Protein AF-A0A0G0V7P5-F1 (afdb_monomer_lite)

Structure (mmCIF, N/CA/C/O backbone):
data_AF-A0A0G0V7P5-F1
#
_entry.id   AF-A0A0G0V7P5-F1
#
loop_
_atom_site.group_PDB
_atom_site.id
_atom_site.type_symbol
_atom_site.label_atom_id
_atom_site.label_alt_id
_atom_site.label_comp_id
_atom_site.label_asym_id
_atom_site.label_entity_id
_atom_site.label_seq_id
_atom_site.pdbx_PDB_ins_code
_atom_site.Cartn_x
_atom_site.Cartn_y
_atom_site.Cartn_z
_atom_site.occupancy
_atom_site.B_iso_or_equiv
_atom_site.auth_seq_id
_atom_site.auth_comp_id
_atom_site.auth_asym_id
_atom_site.auth_atom_id
_atom_site.pdbx_PDB_model_num
ATOM 1 N N . ILE A 1 1 ? -19.545 -1.551 42.670 1.00 40.59 1 ILE A N 1
ATOM 2 C CA . ILE A 1 1 ? -19.656 -2.139 41.314 1.00 40.59 1 ILE A CA 1
ATOM 3 C C . ILE A 1 1 ? -18.721 -1.338 40.419 1.00 40.59 1 ILE A C 1
ATOM 5 O O . ILE A 1 1 ? -18.988 -0.165 40.193 1.00 40.59 1 ILE A O 1
ATOM 9 N N . LEU A 1 2 ? -17.570 -1.907 40.041 1.00 37.69 2 LEU A N 1
ATOM 10 C CA . LEU A 1 2 ? -16.643 -1.259 39.111 1.00 37.69 2 LEU A CA 1
ATOM 11 C C . LEU A 1 2 ? -17.321 -1.198 37.738 1.00 37.69 2 LEU A C 1
ATOM 13 O O . LEU A 1 2 ? -17.561 -2.234 37.124 1.00 37.69 2 LEU A O 1
ATOM 17 N N . MET A 1 3 ? -17.644 0.009 37.279 1.00 42.38 3 MET A N 1
ATOM 18 C CA . MET A 1 3 ? -18.053 0.252 35.901 1.00 42.38 3 MET A CA 1
ATOM 19 C C . MET A 1 3 ? -16.821 0.069 35.019 1.00 42.38 3 MET A C 1
ATOM 21 O O . MET A 1 3 ? -15.973 0.952 34.909 1.00 42.38 3 MET A O 1
ATOM 25 N N . THR A 1 4 ? -16.691 -1.117 34.436 1.00 46.28 4 THR A N 1
ATOM 26 C CA . THR A 1 4 ? -15.747 -1.374 33.359 1.00 46.28 4 THR A CA 1
ATOM 27 C C . THR A 1 4 ? -16.125 -0.478 32.184 1.00 46.28 4 THR A C 1
ATOM 29 O O . THR A 1 4 ? -17.087 -0.730 31.463 1.00 46.28 4 THR A O 1
ATOM 32 N N . LEU A 1 5 ? -15.367 0.603 31.997 1.00 45.97 5 LEU A N 1
ATOM 33 C CA . LEU A 1 5 ? -15.314 1.346 30.743 1.00 45.97 5 LEU A CA 1
ATOM 34 C C . LEU A 1 5 ? -14.822 0.379 29.659 1.00 45.97 5 LEU A C 1
ATOM 36 O O . LEU A 1 5 ? -13.620 0.269 29.408 1.00 45.97 5 LEU A O 1
ATOM 40 N N . SER A 1 6 ? -15.742 -0.365 29.035 1.00 40.84 6 SER A N 1
ATOM 41 C CA . SER A 1 6 ? -15.438 -1.098 27.811 1.00 40.84 6 SER A CA 1
ATOM 42 C C . SER A 1 6 ? -15.072 -0.047 26.774 1.00 40.84 6 SER A C 1
ATOM 44 O O . SER A 1 6 ? -15.930 0.655 26.237 1.00 40.84 6 SER A O 1
ATOM 46 N N . SER A 1 7 ? -13.775 0.133 26.561 1.00 44.12 7 SER A N 1
ATOM 47 C CA . SER A 1 7 ? -13.270 1.048 25.554 1.00 44.12 7 SER A CA 1
ATOM 48 C C . SER A 1 7 ? -13.818 0.581 24.208 1.00 44.12 7 SER A C 1
ATOM 50 O O . SER A 1 7 ? -13.454 -0.491 23.730 1.00 44.12 7 SER A O 1
ATOM 52 N N . ASN A 1 8 ? -14.726 1.364 23.624 1.00 47.66 8 ASN A N 1
ATOM 53 C CA . ASN A 1 8 ? -15.327 1.159 22.305 1.00 47.66 8 ASN A CA 1
ATOM 54 C C . ASN A 1 8 ? -14.280 1.329 21.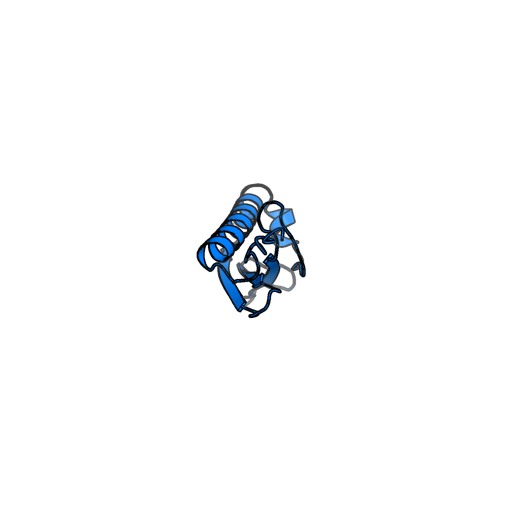181 1.00 47.66 8 ASN A C 1
ATOM 56 O O . ASN A 1 8 ? -14.466 2.112 20.260 1.00 47.66 8 ASN A O 1
ATOM 60 N N . LYS A 1 9 ? -13.161 0.599 21.225 1.00 52.66 9 LYS A N 1
ATOM 61 C CA . LYS A 1 9 ? -12.135 0.572 20.167 1.00 52.66 9 LYS A CA 1
ATOM 62 C C . LYS A 1 9 ? -12.489 -0.414 19.036 1.00 52.66 9 LYS A C 1
ATOM 64 O O . LYS A 1 9 ? -11.606 -1.008 18.438 1.00 52.66 9 LYS A O 1
ATOM 69 N N . ASN A 1 10 ? -13.781 -0.612 18.757 1.00 65.69 10 ASN A N 1
ATOM 70 C CA . ASN A 1 10 ? -14.282 -1.631 17.820 1.00 65.69 10 ASN A CA 1
ATOM 71 C C . ASN A 1 10 ? -15.004 -1.051 16.593 1.00 65.69 10 ASN A C 1
ATOM 73 O O . ASN A 1 10 ? -15.616 -1.811 15.840 1.00 65.69 10 ASN A O 1
ATOM 77 N N . SER A 1 11 ? -14.979 0.268 16.402 1.00 76.75 11 SER A N 1
ATOM 78 C CA . SER A 1 11 ? -15.599 0.928 15.253 1.00 76.75 11 SER A CA 1
ATOM 79 C C . SER A 1 11 ? -14.549 1.374 14.246 1.00 76.75 11 SER A C 1
ATOM 81 O O . SER A 1 11 ? -13.506 1.905 14.626 1.00 76.75 11 SER A O 1
ATOM 83 N N . PHE A 1 12 ? -14.869 1.199 12.967 1.00 86.38 12 PHE A N 1
ATOM 84 C CA . PHE A 1 12 ? -14.066 1.700 11.864 1.00 86.38 12 PHE A CA 1
ATOM 85 C C . PHE A 1 12 ? -13.946 3.231 11.921 1.00 86.38 12 PHE A C 1
ATOM 87 O O . PHE A 1 12 ? -14.946 3.944 11.995 1.00 86.38 12 PHE A O 1
ATOM 94 N N . ASP A 1 13 ? -12.715 3.723 11.857 1.00 89.44 13 ASP A N 1
ATOM 95 C CA . ASP A 1 13 ? -12.349 5.126 11.709 1.00 89.44 13 ASP A CA 1
ATOM 96 C C . ASP A 1 13 ? -11.728 5.311 10.324 1.00 89.44 13 ASP A C 1
ATOM 98 O O . ASP A 1 13 ? -10.581 4.944 10.054 1.00 89.44 13 ASP A O 1
ATOM 102 N N . ARG A 1 14 ? -12.511 5.925 9.436 1.00 89.94 14 ARG A N 1
ATOM 103 C CA . ARG A 1 14 ? -12.111 6.170 8.053 1.00 89.94 14 ARG A CA 1
ATOM 104 C C . ARG A 1 14 ? -10.863 7.043 7.946 1.00 89.94 14 ARG A C 1
ATOM 106 O O . ARG A 1 14 ? -10.080 6.838 7.021 1.00 89.94 14 ARG A O 1
ATOM 113 N N . ARG A 1 15 ? -10.669 8.011 8.850 1.00 91.44 15 ARG A N 1
ATOM 114 C CA . ARG A 1 15 ? -9.489 8.891 8.822 1.00 91.44 15 ARG A CA 1
ATOM 115 C C . ARG A 1 15 ? -8.239 8.086 9.127 1.00 91.44 15 ARG A C 1
ATOM 117 O O . ARG A 1 15 ? -7.295 8.140 8.352 1.00 91.44 15 ARG A O 1
ATOM 124 N N . LYS A 1 16 ? -8.292 7.270 10.179 1.00 91.44 16 LYS A N 1
ATOM 125 C CA . LYS A 1 16 ? -7.182 6.400 10.575 1.00 91.44 16 LYS A CA 1
ATOM 126 C C . LYS A 1 16 ? -6.845 5.355 9.506 1.00 91.44 16 LYS A C 1
ATOM 128 O O . LYS A 1 16 ? -5.675 5.129 9.219 1.00 91.44 16 LYS A O 1
ATOM 133 N N . ALA A 1 17 ? -7.857 4.756 8.877 1.00 92.38 17 ALA A N 1
ATOM 134 C CA . ALA A 1 17 ? -7.647 3.846 7.750 1.00 92.38 17 ALA A CA 1
ATOM 135 C C . ALA A 1 17 ? -6.959 4.553 6.569 1.00 92.38 17 ALA A C 1
ATOM 137 O O . ALA A 1 17 ? -6.034 4.011 5.970 1.00 92.38 17 ALA A O 1
ATOM 138 N N . THR A 1 18 ? -7.400 5.778 6.256 1.00 94.38 18 THR A N 1
ATOM 139 C CA . THR A 1 18 ? -6.850 6.583 5.152 1.00 94.38 18 THR A CA 1
ATOM 140 C C . THR A 1 18 ? -5.408 6.983 5.431 1.00 94.38 18 THR A C 1
ATOM 142 O O . THR A 1 18 ? -4.576 6.897 4.535 1.00 94.38 18 THR A O 1
ATOM 145 N N . GLU A 1 19 ? -5.104 7.368 6.670 1.00 95.69 19 GLU A N 1
ATOM 146 C CA . GLU A 1 19 ? -3.748 7.678 7.120 1.00 95.69 19 GLU A CA 1
ATOM 147 C C . GLU A 1 19 ? -2.822 6.465 6.970 1.00 95.69 19 GLU A C 1
ATOM 149 O O . GLU A 1 19 ? -1.765 6.587 6.361 1.00 95.69 19 GLU A O 1
ATOM 154 N N . LEU A 1 20 ? -3.251 5.273 7.410 1.00 95.19 20 LEU A N 1
ATOM 155 C CA . LEU A 1 20 ? -2.475 4.043 7.212 1.00 95.19 20 LEU A CA 1
ATOM 156 C C . LEU A 1 20 ? -2.197 3.780 5.729 1.00 95.19 20 LEU A C 1
ATOM 158 O O . LEU A 1 20 ? -1.059 3.511 5.351 1.00 95.19 20 LEU A O 1
ATOM 162 N N . GLY A 1 21 ? -3.234 3.864 4.894 1.00 95.06 21 GLY A N 1
ATOM 163 C CA . GLY A 1 21 ? -3.101 3.655 3.455 1.00 95.06 21 GLY A CA 1
ATOM 164 C C . GLY A 1 21 ? -2.148 4.660 2.808 1.00 95.06 21 GLY A C 1
ATOM 165 O O . GLY A 1 21 ? -1.342 4.279 1.962 1.00 95.06 21 GLY A O 1
ATOM 166 N N . ALA A 1 22 ? -2.201 5.926 3.235 1.00 95.06 22 ALA A N 1
ATOM 167 C CA . ALA A 1 22 ? -1.307 6.978 2.762 1.00 95.06 22 ALA A CA 1
ATOM 168 C C . ALA A 1 22 ? 0.147 6.716 3.172 1.00 95.06 22 ALA A C 1
ATOM 170 O O . ALA A 1 22 ? 1.019 6.764 2.314 1.00 95.06 22 ALA A O 1
ATOM 171 N N . VAL A 1 23 ? 0.401 6.354 4.434 1.00 95.56 23 VAL A N 1
ATOM 172 C CA . VAL A 1 23 ? 1.752 6.033 4.925 1.00 95.56 23 VAL A CA 1
ATOM 173 C C . VAL A 1 23 ? 2.362 4.869 4.143 1.00 95.56 23 VAL A C 1
ATOM 175 O O . VAL A 1 23 ? 3.498 4.962 3.685 1.00 95.56 23 VAL A O 1
ATOM 178 N N . VAL A 1 24 ? 1.607 3.785 3.938 1.00 95.12 24 VAL A N 1
ATOM 179 C CA . VAL A 1 24 ? 2.079 2.635 3.146 1.00 95.12 24 VAL A CA 1
ATOM 180 C C . VAL A 1 24 ? 2.350 3.048 1.695 1.00 95.12 24 VAL A C 1
ATOM 182 O O . VAL A 1 24 ? 3.362 2.660 1.116 1.00 95.12 24 VAL A O 1
ATOM 185 N N . MET A 1 25 ? 1.481 3.868 1.098 1.00 94.69 25 MET A N 1
ATOM 186 C CA . MET A 1 25 ? 1.687 4.366 -0.263 1.00 94.69 25 MET A CA 1
ATOM 187 C C . MET A 1 25 ? 2.926 5.269 -0.368 1.00 94.69 25 MET A C 1
ATOM 189 O O . MET A 1 25 ? 3.664 5.180 -1.345 1.00 94.69 25 MET A O 1
ATOM 193 N N . GLU A 1 26 ? 3.186 6.122 0.622 1.00 94.62 26 GLU A N 1
ATOM 194 C CA . GLU A 1 26 ? 4.383 6.968 0.683 1.00 94.62 26 GLU A CA 1
ATOM 195 C C . GLU A 1 26 ? 5.670 6.149 0.802 1.00 94.62 26 GLU A C 1
ATOM 197 O O . GLU A 1 26 ? 6.657 6.467 0.139 1.00 94.62 26 GLU A O 1
ATOM 202 N N . GLU A 1 27 ? 5.657 5.060 1.571 1.00 93.19 27 GLU A N 1
ATOM 203 C CA . GLU A 1 27 ? 6.782 4.123 1.646 1.00 93.19 27 GLU A CA 1
ATOM 204 C C . GLU A 1 27 ? 7.060 3.472 0.292 1.00 93.19 27 GLU A C 1
ATOM 206 O O . GLU A 1 27 ? 8.208 3.436 -0.147 1.00 93.19 27 GLU A O 1
ATOM 211 N N . LEU A 1 28 ? 6.011 3.040 -0.411 1.00 91.81 28 LEU A N 1
ATOM 212 C CA . LEU A 1 28 ? 6.123 2.472 -1.755 1.00 91.81 28 LEU A CA 1
ATOM 213 C C . LEU A 1 28 ? 6.634 3.501 -2.773 1.00 91.81 28 LEU A C 1
ATOM 215 O O . LEU A 1 28 ? 7.464 3.168 -3.615 1.00 91.81 28 LEU A O 1
ATOM 219 N N . ILE A 1 29 ? 6.210 4.764 -2.671 1.00 91.19 29 ILE A N 1
ATOM 220 C CA . ILE A 1 29 ? 6.745 5.862 -3.492 1.00 91.19 29 ILE A CA 1
ATOM 221 C C . ILE A 1 29 ? 8.223 6.096 -3.193 1.00 91.19 29 ILE A C 1
ATOM 223 O O . ILE A 1 29 ? 9.026 6.205 -4.118 1.00 91.19 29 ILE A O 1
ATOM 227 N N . SER A 1 30 ? 8.595 6.155 -1.916 1.00 92.25 30 SER A N 1
ATOM 228 C CA . SER A 1 30 ? 9.987 6.316 -1.504 1.00 92.25 30 SER A CA 1
ATOM 229 C C . SER A 1 30 ? 10.848 5.158 -2.007 1.00 92.25 30 SER A C 1
ATOM 231 O O . SER A 1 30 ? 11.943 5.385 -2.519 1.00 92.25 30 SER A O 1
ATOM 233 N N . GLN A 1 31 ? 10.339 3.927 -1.943 1.00 90.00 31 GLN A N 1
ATOM 234 C CA . GLN A 1 31 ? 11.024 2.754 -2.471 1.00 90.00 31 GLN A CA 1
ATOM 235 C C . GLN A 1 31 ? 11.159 2.823 -3.995 1.00 90.00 31 GLN A C 1
ATOM 237 O O . GLN A 1 31 ? 12.244 2.587 -4.509 1.00 90.00 31 GLN A O 1
ATOM 242 N N . ALA A 1 32 ? 10.117 3.229 -4.724 1.00 87.50 32 ALA A N 1
ATOM 243 C CA . ALA A 1 32 ? 10.189 3.402 -6.175 1.00 87.50 32 ALA A CA 1
ATOM 244 C C . ALA A 1 32 ? 11.254 4.428 -6.607 1.00 87.50 32 ALA A C 1
ATOM 246 O O . ALA A 1 32 ? 11.860 4.266 -7.665 1.00 87.50 32 ALA A O 1
ATOM 247 N N . LEU A 1 33 ? 11.491 5.467 -5.797 1.00 87.12 33 LEU A N 1
ATOM 248 C CA . LEU A 1 33 ? 12.478 6.516 -6.072 1.00 87.12 33 LEU A CA 1
ATOM 249 C C . LEU A 1 33 ? 13.902 6.133 -5.650 1.00 87.12 33 LEU A C 1
ATOM 251 O O . LEU A 1 33 ? 14.850 6.417 -6.378 1.00 87.12 33 LEU A O 1
ATOM 255 N N . ASN A 1 34 ? 14.059 5.514 -4.479 1.00 90.31 34 ASN A N 1
ATOM 256 C CA . ASN A 1 34 ? 15.369 5.285 -3.859 1.00 90.31 34 ASN A CA 1
ATOM 257 C C . ASN A 1 34 ? 15.910 3.862 -4.073 1.00 90.31 34 ASN A C 1
ATOM 259 O O . ASN A 1 34 ? 17.121 3.659 -4.051 1.00 90.31 34 ASN A O 1
ATOM 263 N N . ASP A 1 35 ? 15.031 2.883 -4.291 1.00 87.69 35 ASP A N 1
ATOM 264 C CA . ASP A 1 35 ? 15.363 1.478 -4.541 1.00 87.69 35 ASP A CA 1
ATOM 265 C C . ASP A 1 35 ? 14.407 0.874 -5.585 1.00 87.69 35 ASP A C 1
ATOM 267 O O . ASP A 1 35 ? 13.613 -0.042 -5.334 1.00 87.69 35 ASP A O 1
ATOM 271 N N . ALA A 1 36 ? 14.470 1.443 -6.791 1.00 83.31 36 ALA A N 1
ATOM 272 C CA . ALA A 1 36 ? 13.580 1.090 -7.887 1.00 83.31 36 ALA A CA 1
ATOM 273 C C . ALA A 1 36 ? 13.621 -0.412 -8.213 1.00 83.31 36 ALA A C 1
ATOM 275 O O . ALA A 1 36 ? 12.587 -1.001 -8.520 1.00 83.31 36 ALA A O 1
ATOM 276 N N . ASN A 1 37 ? 14.791 -1.056 -8.135 1.00 83.31 37 ASN A N 1
ATOM 277 C CA . ASN A 1 37 ? 14.918 -2.481 -8.449 1.00 83.31 37 ASN A CA 1
ATOM 278 C C . ASN A 1 37 ? 14.083 -3.342 -7.501 1.00 83.31 37 ASN A C 1
ATOM 280 O O . ASN A 1 37 ? 13.332 -4.193 -7.977 1.00 83.31 37 ASN A O 1
ATOM 284 N N . SER A 1 38 ? 14.162 -3.088 -6.193 1.00 83.81 38 SER A N 1
ATOM 285 C CA . SER A 1 38 ? 13.344 -3.805 -5.216 1.00 83.81 38 SER A CA 1
ATOM 286 C C . SER A 1 38 ? 11.861 -3.499 -5.395 1.00 83.81 38 SER A C 1
ATOM 288 O O . SER A 1 38 ? 11.050 -4.418 -5.343 1.00 83.81 38 SER A O 1
ATOM 290 N N . PHE A 1 39 ? 11.500 -2.239 -5.670 1.00 86.00 39 PHE A N 1
ATOM 29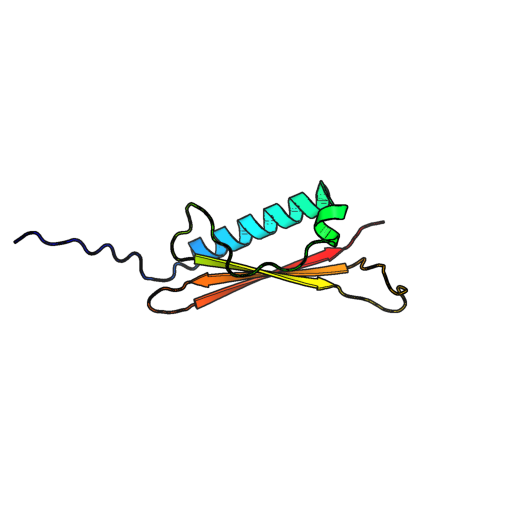1 C CA . PHE A 1 39 ? 10.107 -1.857 -5.921 1.00 86.00 39 PHE A CA 1
ATOM 292 C C . PHE A 1 39 ? 9.493 -2.637 -7.092 1.00 86.00 39 PHE A C 1
ATOM 294 O O . PHE A 1 39 ? 8.427 -3.227 -6.955 1.00 86.00 39 PHE A O 1
ATOM 301 N N . TRP A 1 40 ? 10.184 -2.705 -8.234 1.00 82.56 40 TRP A N 1
ATOM 302 C CA . TRP A 1 40 ? 9.692 -3.421 -9.420 1.00 82.56 40 TRP A CA 1
ATOM 303 C C . TRP A 1 40 ? 9.734 -4.952 -9.281 1.00 82.56 40 TRP A C 1
ATOM 305 O O . TRP A 1 40 ? 9.166 -5.655 -10.118 1.00 82.56 40 TRP A O 1
ATOM 315 N N . GLN A 1 41 ? 10.391 -5.472 -8.241 1.00 81.25 41 GLN A N 1
ATOM 316 C CA . GLN A 1 41 ? 10.391 -6.890 -7.872 1.00 81.25 41 GLN A CA 1
ATOM 317 C C . GLN A 1 41 ? 9.386 -7.226 -6.761 1.00 81.25 41 GLN A C 1
ATOM 319 O O . GLN A 1 41 ? 9.256 -8.401 -6.409 1.00 81.25 41 GLN A O 1
ATOM 324 N N . LEU A 1 42 ? 8.674 -6.235 -6.206 1.00 79.19 42 LEU A N 1
ATOM 325 C CA . LEU A 1 42 ? 7.669 -6.479 -5.178 1.00 79.19 42 LEU A CA 1
ATOM 326 C C . LEU A 1 42 ? 6.606 -7.444 -5.704 1.00 79.19 42 LEU A C 1
ATOM 328 O O . LEU A 1 42 ? 5.968 -7.231 -6.734 1.00 79.19 42 LEU A O 1
ATOM 332 N N . THR A 1 43 ? 6.394 -8.508 -4.939 1.00 75.94 43 THR A N 1
ATOM 333 C CA . THR A 1 43 ? 5.193 -9.328 -5.048 1.00 75.94 43 THR A CA 1
ATOM 334 C C . THR A 1 43 ? 4.203 -8.782 -4.030 1.00 75.94 43 THR A C 1
ATOM 336 O O . THR A 1 43 ? 4.602 -8.376 -2.937 1.00 75.94 43 THR A O 1
ATOM 339 N N . GLY A 1 44 ? 2.929 -8.674 -4.411 1.00 80.62 44 GLY A N 1
ATOM 340 C CA . GLY A 1 44 ? 1.910 -8.127 -3.520 1.00 80.62 44 GLY A CA 1
ATOM 341 C C . GLY A 1 44 ? 1.920 -8.804 -2.145 1.00 80.62 44 GLY A C 1
ATOM 342 O O . GLY A 1 44 ? 2.262 -9.980 -2.021 1.00 80.62 44 GLY A O 1
ATOM 343 N N . SER A 1 45 ? 1.554 -8.062 -1.105 1.00 88.06 45 SER A N 1
ATOM 344 C CA . SER A 1 45 ? 1.539 -8.540 0.276 1.00 88.06 45 SER A CA 1
ATOM 345 C C . SER A 1 45 ? 0.121 -8.542 0.836 1.00 88.06 45 SER A C 1
ATOM 347 O O . SER A 1 45 ? -0.705 -7.697 0.493 1.00 88.06 45 SER A O 1
ATOM 349 N N . THR A 1 46 ? -0.175 -9.493 1.717 1.00 89.38 46 THR A N 1
ATOM 350 C CA . THR A 1 46 ? -1.505 -9.640 2.324 1.00 89.38 46 THR A CA 1
ATOM 351 C C . THR A 1 46 ? -1.405 -9.806 3.829 1.00 89.38 46 THR A C 1
ATOM 353 O O . THR A 1 46 ? -0.455 -10.412 4.320 1.00 89.38 46 THR A O 1
ATOM 356 N N . ASN A 1 47 ? -2.438 -9.372 4.544 1.00 86.88 47 ASN A N 1
ATOM 357 C CA . ASN A 1 47 ? -2.589 -9.497 5.989 1.00 86.88 47 ASN A CA 1
ATOM 358 C C . ASN A 1 47 ? -1.509 -8.776 6.810 1.00 86.88 47 ASN A C 1
ATOM 360 O O . ASN A 1 47 ? -1.133 -9.228 7.892 1.00 86.88 47 ASN A O 1
ATOM 364 N N . ASN A 1 48 ? -1.017 -7.639 6.317 1.00 91.69 48 ASN A N 1
ATOM 365 C CA . ASN A 1 48 ? -0.003 -6.866 7.023 1.00 91.69 48 ASN A CA 1
ATOM 366 C C . ASN A 1 48 ? -0.629 -6.031 8.143 1.00 91.69 48 ASN A C 1
ATOM 368 O O . ASN A 1 48 ? -1.737 -5.510 8.011 1.00 91.69 48 ASN A O 1
ATOM 372 N N . THR A 1 49 ? 0.110 -5.841 9.232 1.00 91.69 49 THR A N 1
ATOM 373 C CA . THR A 1 49 ? -0.282 -4.979 10.353 1.00 91.69 49 THR A CA 1
ATOM 374 C C . THR A 1 49 ? 0.787 -3.923 10.606 1.00 91.69 49 THR A C 1
ATOM 376 O O . THR A 1 49 ? 1.930 -4.050 10.162 1.00 91.69 49 THR A O 1
ATOM 379 N N . ARG A 1 50 ? 0.419 -2.841 11.299 1.00 90.50 50 ARG A N 1
ATOM 380 C CA . ARG A 1 50 ? 1.352 -1.765 11.651 1.00 90.50 50 ARG A CA 1
ATOM 381 C C . ARG A 1 50 ? 1.100 -1.274 13.069 1.00 90.50 50 ARG A C 1
ATOM 383 O O . ARG A 1 50 ? -0.042 -1.012 13.446 1.00 90.50 50 ARG A O 1
ATOM 390 N N . SER A 1 51 ? 2.179 -1.106 13.833 1.00 90.69 51 SER A N 1
ATOM 391 C CA . SER A 1 51 ? 2.122 -0.491 15.163 1.00 90.69 51 SER A CA 1
ATOM 392 C C . SER A 1 51 ? 1.452 0.888 15.093 1.00 90.69 51 SER A C 1
ATOM 394 O O . SER A 1 51 ? 1.703 1.656 14.164 1.00 90.69 51 SER A O 1
ATOM 396 N N . GLY A 1 52 ? 0.568 1.184 16.048 1.00 87.81 52 GLY A N 1
ATOM 397 C CA . GLY A 1 52 ? -0.248 2.405 16.069 1.00 87.81 52 GLY A CA 1
ATOM 398 C C . GLY A 1 52 ? -1.587 2.290 15.327 1.00 87.81 52 GLY A C 1
ATOM 399 O O . GLY A 1 52 ? -2.487 3.102 15.562 1.00 87.81 52 GLY A O 1
ATOM 400 N N . TYR A 1 53 ? -1.785 1.243 14.519 1.00 88.81 53 TYR A N 1
ATOM 401 C CA . TYR A 1 53 ? -3.002 0.995 13.738 1.00 88.81 53 TYR A CA 1
ATOM 402 C C . TYR A 1 53 ? -3.736 -0.284 14.161 1.00 88.81 53 TYR A C 1
ATOM 404 O O . TYR A 1 53 ? -4.236 -1.034 13.327 1.00 88.81 53 TYR A O 1
ATOM 412 N N . ASP A 1 54 ? -3.841 -0.519 15.471 1.00 87.38 54 ASP A N 1
ATOM 413 C CA . ASP A 1 54 ? -4.511 -1.706 16.016 1.00 87.38 54 ASP A CA 1
ATOM 414 C C . ASP A 1 54 ? -5.937 -1.880 15.468 1.00 87.38 54 ASP A C 1
ATOM 416 O O . ASP A 1 54 ? -6.722 -0.926 15.422 1.00 87.38 54 ASP A O 1
ATOM 420 N N . GLY A 1 55 ? -6.263 -3.112 15.066 1.00 86.50 55 GLY A N 1
ATOM 421 C CA . GLY A 1 55 ? -7.546 -3.486 14.461 1.00 86.50 55 GLY A CA 1
ATOM 422 C C . GLY A 1 55 ? -7.619 -3.302 12.941 1.00 86.50 55 GLY A C 1
ATOM 423 O O . GLY A 1 55 ? -8.572 -3.787 12.328 1.00 86.50 55 GLY A O 1
ATOM 424 N N . TYR A 1 56 ? -6.623 -2.650 12.333 1.00 89.69 56 TYR A N 1
ATOM 425 C CA . TYR A 1 56 ? -6.496 -2.529 10.883 1.00 89.69 56 TYR A CA 1
ATOM 426 C C . TYR A 1 56 ? -5.476 -3.516 10.334 1.00 89.69 56 TYR A C 1
ATOM 428 O O . TYR A 1 56 ? -4.438 -3.790 10.940 1.00 89.69 56 TYR A O 1
ATOM 436 N N . VAL A 1 57 ? -5.783 -4.010 9.147 1.00 92.69 57 VAL A N 1
ATOM 437 C CA . VAL A 1 57 ? -4.936 -4.876 8.342 1.00 92.69 57 VAL A CA 1
ATOM 438 C C . VAL A 1 57 ? -4.847 -4.246 6.962 1.00 92.69 57 VAL A C 1
ATOM 440 O O . VAL A 1 57 ? -5.838 -3.701 6.479 1.00 92.69 57 VAL A O 1
ATOM 443 N N . TYR A 1 58 ? -3.686 -4.297 6.320 1.00 92.94 58 TYR A N 1
ATOM 444 C CA . TYR A 1 58 ? -3.537 -3.793 4.962 1.00 92.94 58 TYR A CA 1
ATOM 445 C C . TYR A 1 58 ? -2.932 -4.825 4.014 1.00 92.94 58 TYR A C 1
ATOM 447 O O . TYR A 1 58 ? -2.104 -5.658 4.395 1.00 92.94 58 TYR A O 1
ATOM 455 N N . ASN A 1 59 ? -3.344 -4.738 2.757 1.00 93.50 59 ASN A N 1
ATOM 456 C CA . ASN A 1 59 ? -2.845 -5.535 1.649 1.00 93.50 59 ASN A CA 1
ATOM 457 C C . ASN A 1 59 ? -2.269 -4.588 0.597 1.00 93.50 59 ASN A C 1
ATOM 459 O O . ASN A 1 59 ? -2.819 -3.514 0.360 1.00 93.50 59 ASN A O 1
ATOM 463 N N . VAL A 1 60 ? -1.182 -4.993 -0.046 1.00 92.31 60 VAL A N 1
ATOM 464 C CA . VAL A 1 60 ? -0.597 -4.288 -1.184 1.00 92.31 60 VAL A CA 1
ATOM 465 C C . VAL A 1 60 ? -0.734 -5.191 -2.399 1.00 92.31 60 VAL A C 1
ATOM 467 O O . VAL A 1 60 ? -0.077 -6.221 -2.491 1.00 92.31 60 VAL A O 1
ATOM 470 N N . GLY A 1 61 ? -1.603 -4.825 -3.330 1.00 89.19 61 GLY A N 1
ATOM 471 C CA . GLY A 1 61 ? -1.680 -5.426 -4.654 1.00 89.19 61 GLY A CA 1
ATOM 472 C C . GLY A 1 61 ? -0.818 -4.645 -5.639 1.00 89.19 61 GLY A C 1
ATOM 473 O O . GLY A 1 61 ? -0.799 -3.418 -5.603 1.00 89.19 61 GLY A O 1
ATOM 474 N N . MET A 1 62 ? -0.129 -5.343 -6.539 1.00 84.00 62 MET A N 1
ATOM 475 C CA . MET A 1 62 ? 0.615 -4.722 -7.634 1.00 84.00 62 MET A CA 1
ATOM 476 C C . MET A 1 62 ? 0.252 -5.420 -8.939 1.00 84.00 62 MET A C 1
ATOM 478 O O . MET A 1 62 ? 0.420 -6.632 -9.071 1.00 84.00 62 MET A O 1
ATOM 482 N N . THR A 1 63 ? -0.267 -4.650 -9.890 1.00 80.50 63 THR A N 1
ATOM 483 C CA . THR A 1 63 ? -0.615 -5.124 -11.229 1.00 80.50 63 THR A CA 1
ATOM 484 C C . THR A 1 63 ? 0.322 -4.478 -12.231 1.00 80.50 63 THR A C 1
ATOM 486 O O . THR A 1 63 ? 0.293 -3.270 -12.458 1.00 80.50 63 THR A O 1
ATOM 489 N N . ASN A 1 64 ? 1.161 -5.305 -12.839 1.00 72.12 64 ASN A N 1
ATOM 490 C CA . ASN A 1 64 ? 2.089 -4.900 -13.881 1.00 72.12 64 ASN A CA 1
ATOM 49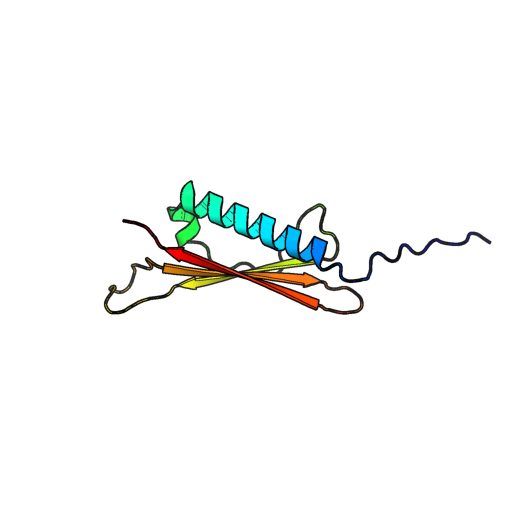1 C C . ASN A 1 64 ? 1.325 -4.687 -15.193 1.00 72.12 64 ASN A C 1
ATOM 493 O O . ASN A 1 64 ? 0.725 -5.621 -15.724 1.00 72.12 64 ASN A O 1
ATOM 497 N N . ILE A 1 65 ? 1.339 -3.461 -15.715 1.00 66.12 65 ILE A N 1
ATOM 498 C CA . ILE A 1 65 ? 0.622 -3.096 -16.937 1.00 66.12 65 ILE A CA 1
ATOM 499 C C . ILE A 1 65 ? 1.599 -3.179 -18.108 1.00 66.12 65 ILE A C 1
ATOM 501 O O . ILE A 1 65 ? 2.580 -2.442 -18.183 1.00 66.12 65 ILE A O 1
ATOM 505 N N . THR A 1 66 ? 1.313 -4.076 -19.048 1.00 59.31 66 THR A N 1
ATOM 506 C CA . THR A 1 66 ? 2.052 -4.209 -20.308 1.00 59.31 66 THR A CA 1
ATOM 507 C C . THR A 1 66 ? 1.285 -3.471 -21.404 1.00 59.31 66 THR A C 1
ATOM 509 O O . THR A 1 66 ? 0.231 -3.928 -21.837 1.00 59.31 66 THR A O 1
ATOM 512 N N . ILE A 1 67 ? 1.777 -2.311 -21.853 1.00 53.41 67 ILE A N 1
ATOM 513 C CA . ILE A 1 67 ? 1.165 -1.562 -22.964 1.00 53.41 67 ILE A CA 1
ATOM 514 C C . ILE A 1 67 ? 1.944 -1.864 -24.252 1.00 53.41 67 ILE A C 1
ATOM 516 O O . ILE A 1 67 ? 3.153 -1.674 -24.294 1.00 53.41 67 ILE A O 1
ATOM 520 N N . ASN A 1 68 ? 1.235 -2.368 -25.272 1.00 47.59 68 ASN A N 1
ATOM 521 C CA . ASN A 1 68 ? 1.637 -2.556 -26.678 1.00 47.59 68 ASN A CA 1
ATOM 522 C C . ASN A 1 68 ? 3.142 -2.733 -26.971 1.00 47.59 68 ASN A C 1
ATOM 524 O O . ASN A 1 68 ? 3.841 -1.784 -27.314 1.00 47.59 68 ASN A O 1
ATOM 528 N N . GLY A 1 69 ? 3.598 -3.988 -26.987 1.00 43.94 69 GLY A N 1
ATOM 529 C CA . GLY A 1 69 ? 4.850 -4.367 -27.652 1.00 43.94 69 GLY A CA 1
ATOM 530 C C . GLY A 1 69 ? 6.111 -4.359 -26.787 1.00 43.94 69 GLY A C 1
ATOM 531 O O . GLY A 1 69 ? 7.190 -4.634 -27.310 1.00 43.94 69 GLY A O 1
ATOM 532 N N . CYS A 1 70 ? 6.011 -4.130 -25.477 1.00 41.88 70 CYS A N 1
ATOM 533 C CA . CYS A 1 70 ? 7.113 -4.456 -24.574 1.00 41.88 70 CYS A CA 1
ATOM 534 C C . CYS A 1 70 ? 7.266 -5.981 -24.498 1.00 41.88 70 CYS A C 1
ATOM 536 O O . CYS A 1 70 ? 6.382 -6.690 -24.018 1.00 41.88 70 CYS A O 1
ATOM 538 N N . GLY A 1 71 ? 8.385 -6.482 -25.026 1.00 38.66 71 GLY A N 1
ATOM 539 C CA . GLY A 1 71 ? 8.758 -7.889 -24.954 1.00 38.66 71 GLY A CA 1
ATOM 540 C C . GLY A 1 71 ? 8.699 -8.425 -23.522 1.00 38.66 71 GLY A C 1
ATOM 541 O O . GLY A 1 71 ? 8.880 -7.690 -22.549 1.00 38.66 71 GLY A O 1
ATOM 542 N N . VAL A 1 72 ? 8.435 -9.725 -23.421 1.00 40.31 72 VAL A N 1
ATOM 543 C CA . VAL A 1 72 ? 8.368 -10.493 -22.173 1.00 40.31 72 VAL A CA 1
ATOM 544 C C . VAL A 1 72 ? 9.530 -10.089 -21.250 1.00 40.31 72 VAL A C 1
ATOM 546 O O . VAL A 1 72 ? 10.689 -10.311 -21.592 1.00 40.31 72 VAL A O 1
ATOM 549 N N . GLY A 1 73 ? 9.233 -9.454 -20.110 1.00 48.03 73 GLY A N 1
ATOM 550 C CA . GLY A 1 73 ? 10.237 -9.108 -19.092 1.00 48.03 73 GLY A CA 1
ATOM 551 C C . GLY A 1 73 ? 10.563 -7.622 -18.881 1.00 48.03 73 GLY A C 1
ATOM 552 O O . GLY A 1 73 ? 11.459 -7.333 -18.091 1.00 48.03 73 GLY A O 1
ATOM 553 N N . LYS A 1 74 ? 9.858 -6.672 -19.515 1.00 50.53 74 LYS A N 1
ATOM 554 C CA . LYS A 1 74 ? 9.951 -5.240 -19.161 1.00 50.53 74 LYS A CA 1
ATOM 555 C C . LYS A 1 74 ? 8.598 -4.685 -18.731 1.00 50.53 74 LYS A C 1
ATOM 557 O O . LYS A 1 74 ? 7.771 -4.334 -19.567 1.00 50.53 74 LYS A O 1
ATOM 562 N N . THR A 1 75 ? 8.375 -4.623 -17.423 1.00 59.47 75 THR A N 1
ATOM 563 C CA . THR A 1 75 ? 7.248 -3.874 -16.872 1.00 59.47 75 THR A CA 1
ATOM 564 C C . THR A 1 75 ? 7.702 -2.447 -16.596 1.00 59.47 75 THR A C 1
ATOM 566 O O . THR A 1 75 ? 8.369 -2.192 -15.597 1.00 59.47 75 THR A O 1
ATOM 569 N N . ASP A 1 76 ? 7.348 -1.521 -17.480 1.00 68.44 76 ASP A N 1
ATOM 570 C CA . ASP A 1 76 ? 7.660 -0.099 -17.296 1.00 68.44 76 ASP A CA 1
ATOM 571 C C . ASP A 1 76 ? 6.537 0.650 -16.559 1.00 68.44 76 ASP A C 1
ATOM 573 O O . ASP A 1 76 ? 6.706 1.809 -16.193 1.00 68.44 76 ASP A O 1
ATOM 577 N N . CYS A 1 77 ? 5.399 -0.004 -16.310 1.00 77.81 77 CYS A N 1
ATOM 578 C CA . CYS A 1 77 ? 4.222 0.582 -15.676 1.00 77.81 77 CYS A CA 1
ATOM 579 C C . CYS A 1 77 ? 3.587 -0.394 -14.676 1.00 77.81 77 CYS A C 1
ATOM 581 O O . CYS A 1 77 ? 3.350 -1.553 -15.011 1.00 77.81 77 CYS A O 1
ATOM 583 N N . ALA A 1 78 ? 3.235 0.066 -13.479 1.00 82.81 78 ALA A N 1
ATOM 584 C CA . ALA A 1 78 ? 2.482 -0.726 -12.510 1.00 82.81 78 ALA A CA 1
ATOM 585 C C . ALA A 1 78 ? 1.382 0.101 -11.851 1.00 82.81 78 ALA A C 1
ATOM 587 O O . ALA A 1 78 ? 1.585 1.260 -11.496 1.00 82.81 78 ALA A O 1
ATOM 588 N N . GLU A 1 79 ? 0.224 -0.516 -11.645 1.00 86.06 79 GLU A N 1
ATOM 589 C CA . GLU A 1 79 ? -0.781 -0.011 -10.721 1.00 86.06 79 GLU A CA 1
ATOM 590 C C . GLU A 1 79 ? -0.609 -0.712 -9.377 1.00 86.06 79 GLU A C 1
ATOM 592 O O . GLU A 1 79 ? -0.667 -1.939 -9.280 1.00 86.06 79 GLU A O 1
ATOM 597 N N . VAL A 1 80 ? -0.395 0.080 -8.336 1.00 89.38 80 VAL A N 1
ATOM 598 C CA . VAL A 1 80 ? -0.326 -0.390 -6.959 1.00 89.38 80 VAL A CA 1
ATOM 599 C C . VAL A 1 80 ? -1.625 -0.020 -6.267 1.00 89.38 80 VAL A C 1
ATOM 601 O O . VAL A 1 80 ? -2.070 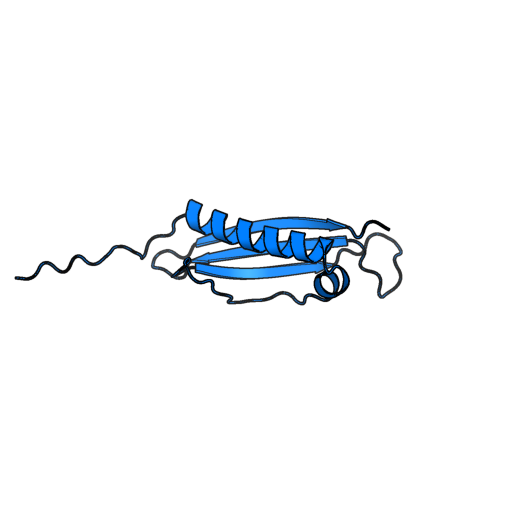1.125 -6.339 1.00 89.38 80 VAL A O 1
ATOM 604 N N . VAL A 1 81 ? -2.211 -0.981 -5.565 1.00 92.62 81 VAL A N 1
ATOM 605 C CA . VAL A 1 81 ? -3.428 -0.814 -4.776 1.00 92.62 81 VAL A CA 1
ATOM 606 C C . VAL A 1 81 ? -3.118 -1.182 -3.335 1.00 92.62 81 VAL A C 1
ATOM 608 O O . VAL A 1 81 ? -2.753 -2.316 -3.045 1.00 92.62 81 VAL A O 1
ATOM 611 N N . VAL A 1 82 ? -3.286 -0.233 -2.424 1.00 94.62 82 VAL A N 1
ATOM 612 C CA . VAL A 1 82 ? -3.244 -0.471 -0.984 1.00 94.62 82 VAL A CA 1
ATOM 613 C C . VAL A 1 82 ? -4.679 -0.587 -0.490 1.00 94.62 82 VAL A C 1
ATOM 615 O O . VAL A 1 82 ? -5.434 0.386 -0.494 1.00 94.62 82 VAL A O 1
ATOM 618 N N . GLU A 1 83 ? -5.065 -1.786 -0.077 1.00 94.44 83 GLU A N 1
ATOM 619 C CA . GLU A 1 83 ? -6.320 -2.031 0.626 1.00 94.44 83 GLU A CA 1
ATOM 620 C C . GLU A 1 83 ? -6.067 -1.939 2.126 1.00 94.44 83 GLU A C 1
ATOM 622 O O . GLU A 1 83 ? -5.161 -2.589 2.634 1.00 94.44 83 GLU A O 1
ATOM 627 N N . VAL A 1 84 ? -6.886 -1.180 2.847 1.00 93.94 84 VAL A N 1
ATOM 628 C CA . VAL A 1 84 ? -6.880 -1.154 4.313 1.00 93.94 84 VAL A CA 1
ATOM 629 C C . VAL A 1 84 ? -8.228 -1.648 4.806 1.00 93.94 84 VAL A C 1
ATOM 631 O O . VAL A 1 84 ? -9.230 -0.948 4.666 1.00 93.94 84 VAL A O 1
ATOM 634 N N . GLY A 1 85 ? -8.237 -2.843 5.387 1.00 91.12 85 GLY A N 1
ATOM 635 C CA . GLY A 1 85 ? -9.393 -3.473 6.008 1.00 91.12 85 GLY A CA 1
ATOM 636 C C . GLY A 1 85 ? -9.398 -3.308 7.527 1.00 91.12 85 GLY A C 1
ATOM 637 O O . GLY A 1 85 ? -8.357 -3.212 8.176 1.00 91.12 85 GLY A O 1
ATOM 638 N N . PHE A 1 86 ? -10.589 -3.305 8.114 1.00 87.75 86 PHE A N 1
ATOM 639 C CA . PHE A 1 86 ? -10.792 -3.336 9.560 1.00 87.75 86 PHE A CA 1
ATOM 640 C C . PHE A 1 86 ? -11.570 -4.587 9.951 1.00 87.75 86 PHE A C 1
ATOM 642 O O . PHE A 1 86 ? -12.664 -4.822 9.443 1.00 87.75 86 PHE A O 1
ATOM 649 N N . SER A 1 87 ? -11.029 -5.379 10.876 1.00 73.31 87 SER A N 1
ATOM 650 C CA . SER A 1 87 ? -11.601 -6.675 11.272 1.00 73.31 87 SER A CA 1
ATOM 651 C C . SER A 1 87 ? -12.538 -6.596 12.487 1.00 73.31 87 SER A C 1
ATOM 653 O O . SER A 1 87 ? -12.789 -7.608 13.142 1.00 73.31 87 SER A O 1
ATOM 655 N N . GLY A 1 88 ? -13.009 -5.399 12.854 1.00 69.38 88 GLY A N 1
ATOM 656 C CA . GLY A 1 88 ? -13.928 -5.217 13.980 1.00 69.38 88 GLY A CA 1
ATOM 657 C C . GLY A 1 88 ? -15.380 -5.585 13.656 1.00 69.38 88 GLY A C 1
ATOM 658 O O . GLY A 1 88 ? -15.678 -6.279 12.689 1.00 69.38 88 GLY A O 1
ATOM 659 N N . ARG A 1 89 ? -16.320 -5.103 14.482 1.00 62.59 89 ARG A N 1
ATOM 660 C CA . ARG A 1 89 ? -17.743 -5.510 14.431 1.00 62.59 89 ARG A CA 1
ATOM 661 C C . ARG A 1 89 ? -18.459 -5.185 13.116 1.00 62.59 89 ARG A C 1
ATOM 663 O O . ARG A 1 89 ? -19.445 -5.841 12.801 1.00 62.59 89 ARG A O 1
ATOM 670 N N . SER A 1 90 ? -17.963 -4.198 12.378 1.00 68.06 90 SER A N 1
ATOM 671 C CA . SER A 1 90 ? -18.456 -3.829 11.053 1.00 68.06 90 SER A CA 1
ATOM 672 C C . SER A 1 90 ? -17.267 -3.795 10.099 1.00 68.06 90 SER A C 1
ATOM 674 O O . SER A 1 90 ? -16.589 -2.765 10.041 1.00 68.06 90 SER A O 1
ATOM 676 N N . PRO A 1 91 ? -16.979 -4.906 9.398 1.00 75.31 91 PRO A N 1
ATOM 677 C CA . PRO A 1 91 ? -15.883 -4.959 8.448 1.00 75.31 91 PRO A CA 1
ATOM 678 C C . PRO A 1 91 ? -16.062 -3.899 7.370 1.00 75.31 91 PRO A C 1
ATOM 680 O O . PRO A 1 91 ? -17.112 -3.812 6.732 1.00 75.31 91 PRO A O 1
ATOM 683 N N . GLN A 1 92 ? -15.044 -3.066 7.205 1.00 85.75 92 GLN A N 1
ATOM 684 C CA . GLN A 1 92 ? -14.981 -2.060 6.156 1.00 85.75 92 GLN A CA 1
ATOM 685 C C . GLN A 1 92 ? 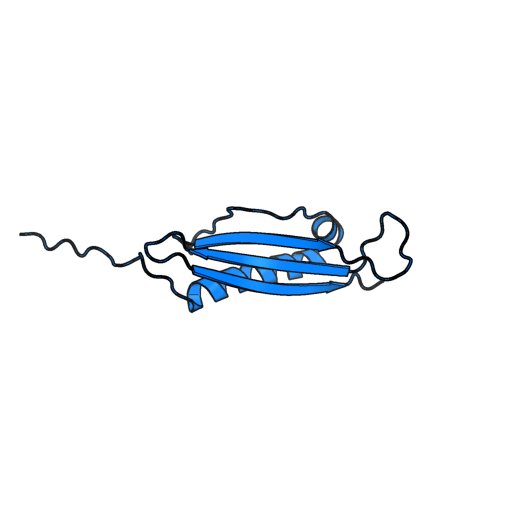-13.568 -2.031 5.601 1.00 85.75 92 GLN A C 1
ATOM 687 O O . GLN A 1 92 ? -12.604 -2.198 6.353 1.00 85.75 92 GLN A O 1
ATOM 692 N N . SER A 1 93 ? -13.477 -1.784 4.299 1.00 90.62 93 SER A N 1
ATOM 693 C CA . SER A 1 93 ? -12.215 -1.597 3.598 1.00 90.62 93 SER A CA 1
ATOM 694 C C . SER A 1 93 ? -12.226 -0.275 2.848 1.00 90.62 93 SER A C 1
ATOM 696 O O . SER A 1 93 ? -13.266 0.178 2.361 1.00 90.62 93 SER A O 1
ATOM 698 N N . ILE A 1 94 ? -11.053 0.333 2.738 1.00 93.62 94 ILE A N 1
ATOM 699 C CA . ILE A 1 94 ? -10.790 1.407 1.784 1.00 93.62 94 ILE A CA 1
ATOM 700 C C . ILE A 1 94 ? -9.672 0.979 0.846 1.00 93.62 94 ILE A C 1
ATOM 702 O O . ILE A 1 94 ? -8.826 0.164 1.210 1.00 93.62 94 ILE A O 1
ATOM 706 N N . TYR A 1 95 ? -9.659 1.569 -0.342 1.00 93.88 95 TYR A N 1
ATOM 707 C CA . TYR A 1 95 ? -8.670 1.291 -1.371 1.00 93.88 95 TYR A CA 1
ATOM 708 C C . TYR A 1 95 ? -8.012 2.601 -1.776 1.00 93.88 95 TYR A C 1
ATOM 710 O O . TYR A 1 95 ? -8.701 3.583 -2.060 1.00 93.88 95 TYR A O 1
ATOM 718 N N . LEU A 1 96 ? -6.685 2.614 -1.785 1.00 93.62 96 LEU A N 1
ATOM 719 C CA . LEU A 1 96 ? -5.885 3.691 -2.344 1.00 93.62 96 LEU A CA 1
ATOM 720 C C . LEU A 1 96 ? -5.078 3.106 -3.491 1.00 93.62 96 LEU A C 1
ATOM 722 O O . LEU A 1 96 ? -4.243 2.233 -3.275 1.00 93.62 96 LEU A O 1
ATOM 726 N N . ASN A 1 97 ? -5.317 3.584 -4.704 1.00 92.31 97 ASN A N 1
ATOM 727 C CA . ASN A 1 97 ? -4.574 3.157 -5.877 1.00 92.31 97 ASN A CA 1
ATOM 728 C C . ASN A 1 97 ? -3.662 4.271 -6.389 1.00 92.31 97 ASN A C 1
ATOM 730 O O . ASN A 1 97 ? -3.964 5.462 -6.280 1.00 92.31 97 ASN A O 1
ATOM 734 N N . ARG A 1 98 ? -2.521 3.876 -6.948 1.00 89.31 98 ARG A N 1
ATOM 735 C CA . ARG A 1 98 ? -1.589 4.787 -7.602 1.00 89.31 98 ARG A CA 1
ATOM 736 C C . ARG A 1 98 ? -0.887 4.088 -8.753 1.00 89.31 98 ARG A C 1
ATOM 738 O O . ARG A 1 98 ? -0.487 2.932 -8.650 1.00 89.31 98 ARG A O 1
ATOM 745 N N . PHE A 1 99 ? -0.720 4.827 -9.841 1.00 86.19 99 PHE A N 1
ATOM 746 C CA . PHE A 1 99 ? 0.036 4.384 -10.999 1.00 86.19 99 PHE A CA 1
ATOM 747 C C . PHE A 1 99 ? 1.499 4.815 -10.880 1.00 86.19 99 PHE A C 1
ATOM 749 O O . PHE A 1 99 ? 1.799 5.953 -10.507 1.00 86.19 99 PHE A O 1
ATOM 756 N N . PHE A 1 100 ? 2.395 3.903 -11.230 1.00 84.38 100 PHE A N 1
ATOM 757 C CA . PHE A 1 100 ? 3.835 4.083 -11.260 1.00 84.38 100 PHE A CA 1
ATOM 758 C C . PHE A 1 100 ? 4.339 3.814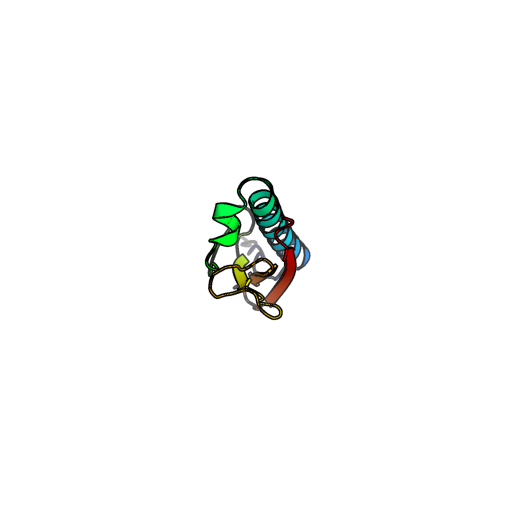 -12.671 1.00 84.38 100 PHE A C 1
ATOM 760 O O . PHE A 1 100 ? 3.945 2.831 -13.295 1.00 84.38 100 PHE A O 1
ATOM 767 N N . SER A 1 101 ? 5.240 4.667 -13.153 1.00 82.31 101 SER A N 1
ATOM 768 C CA . SER A 1 101 ? 5.962 4.460 -14.406 1.00 82.31 101 SER A CA 1
ATOM 769 C C . SER A 1 101 ? 7.460 4.524 -14.159 1.00 82.31 101 SER A C 1
ATOM 771 O O . SER A 1 101 ? 7.940 5.453 -13.506 1.00 82.31 101 SER A O 1
ATOM 773 N N . LYS A 1 102 ? 8.207 3.591 -14.733 1.00 73.50 102 LYS A N 1
ATOM 774 C CA . LYS A 1 102 ? 9.658 3.631 -14.802 1.00 73.50 102 LYS A CA 1
ATOM 775 C C . LYS A 1 102 ? 10.035 4.699 -15.831 1.00 73.50 102 LYS A C 1
ATOM 777 O O . LYS A 1 102 ? 9.943 4.459 -17.030 1.00 73.50 102 LYS A O 1
ATOM 782 N N . GLN A 1 103 ? 10.371 5.908 -15.379 1.00 62.75 103 GLN A N 1
ATOM 783 C CA . GLN A 1 103 ? 10.981 6.886 -16.282 1.00 62.75 103 GLN A CA 1
ATOM 784 C C . GLN A 1 103 ? 12.356 6.344 -16.696 1.00 62.75 103 GLN A C 1
ATOM 786 O O . GLN A 1 103 ? 13.118 5.900 -15.835 1.00 62.75 103 GLN A O 1
ATOM 791 N N . GLN A 1 104 ? 12.593 6.282 -18.010 1.00 49.25 104 GLN A N 1
ATOM 792 C CA . GLN A 1 104 ? 13.877 5.887 -18.599 1.00 49.25 104 GLN A CA 1
ATOM 793 C C . GLN A 1 104 ? 14.948 6.943 -18.348 1.00 49.25 104 GLN A C 1
ATOM 795 O O . GLN A 1 104 ? 14.601 8.145 -18.404 1.00 49.25 104 GLN A O 1
#

Foldseek 3Di:
DDPPPPPPPQDDDPVLLVVVLVVVVVVLVVCCVPPVVVSVVDAKAFQDDDPPSPQKGKIKHKDQDDDPDDPDPDRQKIKIKIWIWGPGPDIDIDIDIDMGGNDD

Radius of gyration: 17.66 Å; chains: 1; bounding box: 35×19×69 Å

Sequence (104 aa):
ILMTLSSNKNSFDRRKATELGAVVMEELISQALNDANSFWQLTGSTNNTRSGYDGYVYNVGMTNITINGCGVGKTDCAEVVVEVGFSGRSPQSIYLNRFFSKQQ

pLDDT: mean 78.7, std 17.59, range [37.69, 95.69]

Secondary structure (DSSP, 8-state):
--------TTS--HHHHHHHHHHHHHHHHHHHHH-HHHHHTPPPEEEE--TT-TTEEEEEEEEEE--TT--TT---EEEEEEEEEE-SSS-EEEEEEEEEE---